Protein AF-A0A0S3SX90-F1 (afdb_monomer_lite)

pLDDT: mean 81.35, std 17.15, range [42.34, 96.75]

InterPro domains:
  IPR010851 Defensin-like protein [PF07333] (14-65)

Structure (mmCIF, N/CA/C/O backbone):
data_AF-A0A0S3SX90-F1
#
_entry.id   AF-A0A0S3SX90-F1
#
loop_
_atom_site.group_PDB
_atom_site.id
_atom_site.type_symbol
_atom_site.label_atom_id
_atom_site.label_alt_id
_atom_site.label_comp_id
_atom_site.label_asym_id
_atom_site.label_entity_id
_atom_site.label_seq_id
_atom_site.pdbx_PDB_ins_code
_atom_site.Cartn_x
_atom_site.Cartn_y
_atom_site.Cartn_z
_atom_site.occupancy
_atom_site.B_iso_or_equiv
_atom_site.auth_seq_id
_atom_site.auth_comp_id
_atom_site.auth_asym_id
_atom_site.auth_atom_id
_atom_site.pdbx_PDB_model_num
ATOM 1 N N . ILE A 1 1 ? 5.221 -45.833 -15.074 1.00 42.34 1 ILE A N 1
ATOM 2 C CA . ILE A 1 1 ? 6.278 -44.846 -14.750 1.00 42.34 1 ILE A CA 1
ATOM 3 C C . ILE A 1 1 ? 5.910 -43.575 -15.502 1.00 42.34 1 ILE A C 1
ATOM 5 O O . ILE A 1 1 ? 6.068 -43.550 -16.714 1.00 42.34 1 ILE A O 1
ATOM 9 N N . ILE A 1 2 ? 5.277 -42.602 -14.841 1.00 44.09 2 ILE A N 1
ATOM 10 C CA . ILE A 1 2 ? 4.905 -41.328 -15.476 1.00 44.09 2 ILE A CA 1
ATOM 11 C C . ILE A 1 2 ? 5.950 -40.311 -15.034 1.00 44.09 2 ILE A C 1
ATOM 13 O O . ILE A 1 2 ? 5.970 -39.900 -13.877 1.00 44.09 2 ILE A O 1
ATOM 17 N N . SER A 1 3 ? 6.858 -39.971 -15.942 1.00 46.28 3 SER A N 1
ATOM 18 C CA . SER A 1 3 ? 7.862 -38.934 -15.725 1.00 46.28 3 SER A CA 1
ATOM 19 C C . SER A 1 3 ? 7.201 -37.572 -15.905 1.00 46.28 3 SER A C 1
ATOM 21 O O . SER A 1 3 ? 6.839 -37.200 -17.018 1.00 46.28 3 SER A O 1
ATOM 23 N N . VAL A 1 4 ? 7.024 -36.833 -14.810 1.00 50.09 4 VAL A N 1
ATOM 24 C CA . VAL A 1 4 ? 6.551 -35.447 -14.852 1.00 50.09 4 VAL A CA 1
ATOM 25 C C . VAL A 1 4 ? 7.773 -34.552 -15.036 1.00 50.09 4 VAL A C 1
ATOM 27 O O . VAL A 1 4 ? 8.514 -34.301 -14.089 1.00 50.09 4 VAL A O 1
ATOM 30 N N . ILE A 1 5 ? 8.018 -34.108 -16.268 1.00 61.28 5 ILE A N 1
ATOM 31 C CA . ILE A 1 5 ? 9.027 -33.086 -16.560 1.00 61.28 5 ILE A CA 1
ATOM 32 C C . ILE A 1 5 ? 8.295 -31.748 -16.619 1.00 61.28 5 ILE A C 1
ATOM 34 O O . ILE A 1 5 ? 7.905 -31.285 -17.687 1.00 61.28 5 ILE A O 1
ATOM 38 N N . SER A 1 6 ? 8.091 -31.130 -15.459 1.00 51.34 6 SER A N 1
ATOM 39 C CA . SER A 1 6 ? 7.670 -29.729 -15.383 1.00 51.34 6 SER A CA 1
ATOM 40 C C . SER A 1 6 ? 8.912 -28.865 -15.213 1.00 51.34 6 SER A C 1
ATOM 42 O O . SER A 1 6 ? 9.243 -28.424 -14.116 1.00 51.34 6 SER A O 1
ATOM 44 N N . GLY A 1 7 ? 9.639 -28.664 -16.310 1.00 53.22 7 GLY A N 1
ATOM 45 C CA . GLY A 1 7 ? 10.626 -27.597 -16.398 1.00 53.22 7 GLY A CA 1
ATOM 46 C C . GLY A 1 7 ? 9.897 -26.266 -16.536 1.00 53.22 7 GLY A C 1
ATOM 47 O O . GLY A 1 7 ? 9.494 -25.902 -17.635 1.00 53.22 7 GLY A O 1
ATOM 48 N N . ILE A 1 8 ? 9.723 -25.545 -15.432 1.00 57.09 8 ILE A N 1
ATOM 49 C CA . ILE A 1 8 ? 9.460 -24.106 -15.473 1.00 57.09 8 ILE A CA 1
ATOM 50 C C . ILE A 1 8 ? 10.684 -23.475 -14.833 1.00 57.09 8 ILE A C 1
ATOM 52 O O . ILE A 1 8 ? 10.891 -23.595 -13.627 1.00 57.09 8 ILE A O 1
ATOM 56 N N . SER A 1 9 ? 11.538 -22.878 -15.660 1.00 47.94 9 SER A N 1
ATOM 57 C CA . SER A 1 9 ? 12.660 -22.060 -15.215 1.00 47.94 9 SER A CA 1
ATOM 58 C C . SER A 1 9 ? 12.115 -20.993 -14.270 1.00 47.94 9 SER A C 1
ATOM 60 O O . SER A 1 9 ? 11.485 -20.031 -14.703 1.00 47.94 9 SER A O 1
ATOM 62 N N . GLY A 1 10 ? 12.281 -21.220 -12.969 1.00 48.53 10 GLY A N 1
ATOM 63 C CA . GLY A 1 10 ? 11.810 -20.328 -11.927 1.00 48.53 10 GLY A CA 1
ATOM 64 C C . GLY A 1 10 ? 12.591 -19.029 -11.989 1.00 48.53 10 GLY A C 1
ATOM 65 O O . GLY A 1 10 ? 13.651 -18.912 -11.378 1.00 48.53 10 GLY A O 1
ATOM 66 N N . VAL A 1 11 ? 12.061 -18.039 -12.707 1.00 53.94 11 VAL A N 1
ATOM 67 C CA . VAL A 1 11 ? 12.382 -16.650 -12.400 1.00 53.94 11 VAL A CA 1
ATOM 68 C C . VAL A 1 11 ? 11.900 -16.463 -10.969 1.00 53.94 11 VAL A C 1
ATOM 70 O O . VAL A 1 11 ? 10.704 -16.506 -10.689 1.00 53.94 11 VAL A O 1
ATOM 73 N N . ASN A 1 12 ? 12.840 -16.383 -10.036 1.00 53.09 12 ASN A N 1
ATOM 74 C CA . ASN A 1 12 ? 12.552 -16.146 -8.633 1.00 53.09 12 ASN A CA 1
ATOM 75 C C . ASN A 1 12 ? 12.141 -14.670 -8.525 1.00 53.09 12 ASN A C 1
ATOM 77 O O . ASN A 1 12 ? 12.968 -13.808 -8.230 1.00 53.09 12 ASN A O 1
ATOM 81 N N . VAL A 1 13 ? 10.894 -14.364 -8.906 1.00 60.56 13 VAL A N 1
ATOM 82 C CA . VAL A 1 13 ? 10.333 -13.010 -8.866 1.00 60.56 13 VAL A CA 1
ATOM 83 C C . VAL A 1 13 ? 10.189 -12.650 -7.392 1.00 60.56 13 VAL A C 1
ATOM 85 O O . VAL A 1 13 ? 9.190 -12.963 -6.742 1.00 60.56 13 VAL A O 1
ATOM 88 N N . LYS A 1 14 ? 11.250 -12.081 -6.818 1.00 75.00 14 LYS A N 1
ATOM 89 C CA . LYS A 1 14 ? 11.265 -11.677 -5.418 1.00 75.00 14 LYS A CA 1
ATOM 90 C C . LYS A 1 14 ? 10.334 -10.477 -5.295 1.00 75.00 14 LYS A C 1
ATOM 92 O O . LYS A 1 14 ? 10.660 -9.387 -5.751 1.00 75.00 14 LYS A O 1
ATOM 97 N N . ARG A 1 15 ? 9.160 -10.686 -4.704 1.00 83.25 15 ARG A N 1
ATOM 98 C CA . ARG A 1 15 ? 8.185 -9.618 -4.469 1.00 83.25 15 ARG A CA 1
ATOM 99 C C . ARG A 1 15 ? 8.591 -8.848 -3.214 1.00 83.25 15 ARG A C 1
ATOM 101 O O . ARG A 1 15 ? 8.790 -9.444 -2.158 1.00 83.25 15 ARG A O 1
ATOM 108 N N . CYS A 1 16 ? 8.747 -7.540 -3.348 1.00 88.81 16 CYS A N 1
ATOM 109 C CA . CYS A 1 16 ? 8.985 -6.616 -2.249 1.00 88.81 16 CYS A CA 1
ATOM 110 C C . CYS A 1 16 ? 7.654 -6.023 -1.800 1.00 88.81 16 CYS A C 1
ATOM 112 O O . CYS A 1 16 ? 6.756 -5.819 -2.618 1.00 88.81 16 CYS A O 1
ATOM 114 N N . GLU A 1 17 ? 7.556 -5.715 -0.511 1.00 92.12 17 GLU A N 1
ATOM 115 C CA . GLU A 1 17 ? 6.409 -5.029 0.070 1.00 92.12 17 GLU A CA 1
ATOM 116 C C . GLU A 1 17 ? 6.852 -3.782 0.837 1.00 92.12 17 GLU A C 1
ATOM 118 O O . GLU A 1 17 ? 7.928 -3.745 1.440 1.00 92.12 17 GLU A O 1
ATOM 123 N N . LYS A 1 18 ? 6.018 -2.743 0.812 1.00 93.31 18 LYS A N 1
ATOM 124 C CA . LYS A 1 18 ? 6.225 -1.530 1.598 1.00 93.31 18 LYS A CA 1
ATOM 125 C C . LYS A 1 18 ? 4.901 -1.008 2.132 1.00 93.31 18 LYS A C 1
ATOM 127 O O . LYS A 1 18 ? 4.006 -0.679 1.358 1.00 93.31 18 LYS A O 1
ATOM 132 N N . LEU A 1 19 ? 4.820 -0.869 3.451 1.00 94.62 19 LEU A N 1
ATOM 133 C CA . LEU A 1 19 ? 3.736 -0.159 4.120 1.00 94.62 19 LEU A CA 1
ATOM 134 C C . LEU A 1 19 ? 3.880 1.347 3.864 1.00 94.62 19 LEU A C 1
ATOM 136 O O . LEU A 1 19 ? 4.920 1.928 4.184 1.00 94.62 19 LEU A O 1
ATOM 140 N N . ILE A 1 20 ? 2.849 1.979 3.300 1.00 94.19 20 ILE A N 1
ATOM 141 C CA . ILE A 1 20 ? 2.846 3.433 3.049 1.00 94.19 20 ILE A CA 1
ATOM 142 C C . ILE A 1 20 ? 1.805 4.192 3.870 1.00 94.19 20 ILE A C 1
ATOM 144 O O . ILE A 1 20 ? 1.992 5.377 4.135 1.00 94.19 20 ILE A O 1
ATOM 148 N N . GLN A 1 21 ? 0.728 3.529 4.301 1.00 90.62 21 GLN A N 1
ATOM 149 C CA . GLN A 1 21 ? -0.279 4.111 5.191 1.00 90.62 21 GLN A CA 1
ATOM 150 C C . GLN A 1 21 ? -0.629 3.091 6.283 1.00 90.62 21 GLN A C 1
ATOM 152 O O . GLN A 1 21 ? -1.218 2.059 5.961 1.00 90.62 21 GLN A O 1
ATOM 157 N N . PRO A 1 22 ? -0.276 3.352 7.556 1.00 86.94 22 PRO A N 1
ATOM 158 C CA . PRO A 1 22 ? -0.508 2.420 8.664 1.00 86.94 22 PRO A CA 1
ATOM 159 C C . PRO A 1 22 ? -1.972 2.387 9.141 1.00 86.94 22 PRO A C 1
ATOM 161 O O . PRO A 1 22 ? -2.371 1.513 9.903 1.00 86.94 22 PRO A O 1
ATOM 164 N N . THR A 1 23 ? -2.796 3.348 8.724 1.00 88.12 23 THR A N 1
ATOM 165 C CA . THR A 1 23 ? -4.227 3.405 9.044 1.00 88.12 23 THR A CA 1
ATOM 166 C C . THR A 1 23 ? -5.002 4.053 7.894 1.00 88.12 23 THR A C 1
ATOM 168 O O . THR A 1 23 ? -4.415 4.719 7.040 1.00 88.12 23 THR A O 1
ATOM 171 N N . ASN A 1 24 ? -6.331 3.879 7.881 1.00 85.38 24 ASN A N 1
ATOM 172 C CA . ASN A 1 24 ? -7.260 4.506 6.928 1.00 85.38 24 ASN A CA 1
ATOM 173 C C . ASN A 1 24 ? -6.996 4.180 5.446 1.00 85.38 24 ASN A C 1
ATOM 175 O O . ASN A 1 24 ? -7.110 5.050 4.578 1.00 85.38 24 ASN A O 1
ATOM 179 N N . CYS A 1 25 ? -6.682 2.921 5.135 1.00 92.56 25 CYS A N 1
ATOM 180 C CA . CYS A 1 25 ? -6.506 2.507 3.748 1.00 92.56 25 CYS A CA 1
ATOM 181 C C . CYS A 1 25 ? -7.804 2.637 2.938 1.00 92.56 25 CYS A C 1
ATOM 183 O O . CYS A 1 25 ? -8.817 2.007 3.234 1.00 92.56 25 CYS A O 1
ATOM 185 N N . THR A 1 26 ? -7.746 3.426 1.866 1.00 94.81 26 THR A N 1
ATOM 186 C CA . THR A 1 26 ? -8.764 3.447 0.810 1.00 94.81 26 THR A CA 1
ATOM 187 C C . THR A 1 26 ? -8.156 2.834 -0.440 1.00 94.81 26 THR A C 1
ATOM 189 O O . THR A 1 26 ? -7.158 3.351 -0.937 1.00 94.81 26 THR A O 1
ATOM 192 N N . ILE A 1 27 ? -8.749 1.768 -0.985 1.00 93.75 27 ILE A N 1
ATOM 193 C CA . ILE A 1 27 ? -8.123 0.978 -2.061 1.00 93.75 27 ILE A CA 1
ATOM 194 C C . ILE A 1 27 ? -7.760 1.807 -3.304 1.00 93.75 27 ILE A C 1
ATOM 196 O O . ILE A 1 27 ? -6.676 1.641 -3.855 1.00 93.75 27 ILE A O 1
ATOM 200 N N . GLN A 1 28 ? -8.619 2.746 -3.717 1.00 95.25 28 GLN A N 1
ATOM 201 C CA . GLN A 1 28 ? -8.337 3.639 -4.849 1.00 95.25 28 GLN A CA 1
ATOM 202 C C . GLN A 1 28 ? -7.120 4.527 -4.584 1.00 95.25 28 GLN A C 1
ATOM 204 O O . GLN A 1 28 ? -6.231 4.629 -5.429 1.00 95.25 28 GLN A O 1
ATOM 209 N N . LYS A 1 29 ? -7.057 5.129 -3.391 1.00 94.88 29 LYS A N 1
ATOM 210 C CA . LYS A 1 29 ? -5.930 5.967 -2.984 1.00 94.88 29 LYS A CA 1
ATOM 211 C C . LYS A 1 29 ? -4.651 5.146 -2.854 1.00 94.88 29 LYS A C 1
ATOM 213 O O . LYS A 1 29 ? -3.642 5.527 -3.424 1.00 94.88 29 LYS A O 1
ATOM 218 N N . CYS A 1 30 ? -4.724 3.985 -2.209 1.00 95.94 30 CYS A N 1
ATOM 219 C CA . CYS A 1 30 ? -3.600 3.071 -2.038 1.00 95.94 30 CYS A CA 1
ATOM 220 C C . CYS A 1 30 ? -2.983 2.669 -3.387 1.00 95.94 30 CYS A C 1
ATOM 222 O O . CYS A 1 30 ? -1.782 2.815 -3.591 1.00 95.94 30 CYS A O 1
ATOM 224 N N . ARG A 1 31 ? -3.807 2.257 -4.360 1.00 95.25 31 ARG A N 1
ATOM 225 C CA . ARG A 1 31 ? -3.339 1.922 -5.715 1.00 95.25 31 ARG A CA 1
ATOM 226 C C . ARG A 1 31 ? -2.702 3.111 -6.428 1.00 95.25 31 ARG A C 1
ATOM 228 O O . ARG A 1 31 ? -1.636 2.952 -7.014 1.00 95.25 31 ARG A O 1
ATOM 235 N N . SER A 1 32 ? -3.330 4.285 -6.360 1.00 95.06 32 SER A N 1
ATOM 236 C CA . SER A 1 32 ? -2.791 5.517 -6.947 1.00 95.06 32 SER A CA 1
ATOM 237 C C . SER A 1 32 ? -1.443 5.895 -6.323 1.00 95.06 32 SER A C 1
ATOM 239 O O . SER A 1 32 ? -0.477 6.146 -7.039 1.00 95.06 32 SER A O 1
ATOM 241 N N . ASP A 1 33 ? -1.347 5.888 -4.994 1.00 94.31 33 ASP A N 1
ATOM 242 C CA . ASP A 1 33 ? -0.132 6.237 -4.256 1.00 94.31 33 ASP A CA 1
ATOM 243 C C . ASP A 1 33 ? 1.003 5.242 -4.564 1.00 94.31 33 ASP A C 1
ATOM 245 O O . ASP A 1 33 ? 2.116 5.664 -4.881 1.00 94.31 33 ASP A O 1
ATOM 249 N N . CYS A 1 34 ? 0.719 3.932 -4.577 1.00 94.00 34 CYS A N 1
ATOM 250 C CA . CYS A 1 34 ? 1.693 2.905 -4.956 1.00 94.00 34 CYS A CA 1
ATOM 251 C C . CYS A 1 34 ? 2.152 3.047 -6.411 1.00 94.00 34 CYS A C 1
ATOM 253 O O . CYS A 1 34 ? 3.354 3.023 -6.675 1.00 94.00 34 CYS A O 1
ATOM 255 N N . SER A 1 35 ? 1.217 3.242 -7.347 1.00 92.31 35 SER A N 1
ATOM 256 C CA . SER A 1 35 ? 1.542 3.439 -8.761 1.00 92.31 35 SER A CA 1
ATOM 257 C C . SER A 1 35 ? 2.393 4.686 -8.972 1.00 92.31 35 SER A C 1
ATOM 259 O O . SER A 1 35 ? 3.292 4.651 -9.797 1.00 92.31 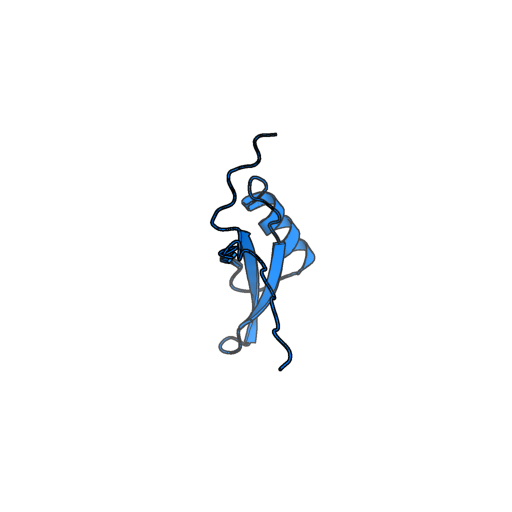35 SER A O 1
ATOM 261 N N . ASN A 1 36 ? 2.143 5.775 -8.241 1.00 92.94 36 ASN A N 1
ATOM 262 C CA . ASN A 1 36 ? 2.925 7.004 -8.356 1.00 92.94 36 ASN A CA 1
ATOM 263 C C . ASN A 1 36 ? 4.318 6.860 -7.735 1.00 92.94 36 ASN A C 1
ATOM 265 O O . ASN A 1 36 ? 5.308 7.276 -8.340 1.00 92.94 36 ASN A O 1
ATOM 269 N N .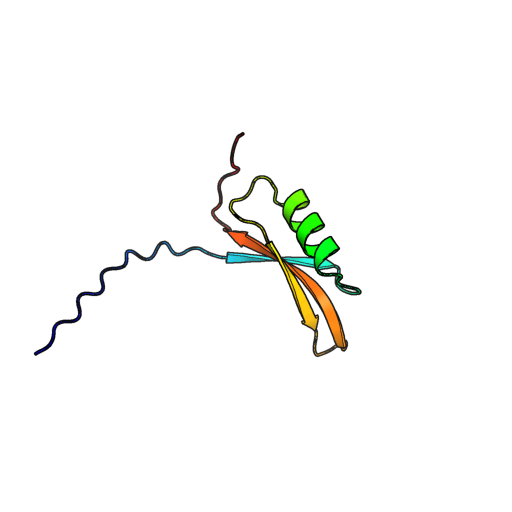 MET A 1 37 ? 4.406 6.269 -6.540 1.00 91.25 37 MET A N 1
ATOM 270 C CA . MET A 1 37 ? 5.663 6.138 -5.800 1.00 91.25 37 MET A CA 1
ATOM 271 C C . MET A 1 37 ? 6.622 5.143 -6.459 1.00 91.25 37 MET A C 1
ATOM 273 O O . MET A 1 37 ? 7.835 5.341 -6.431 1.00 91.25 37 MET A O 1
ATOM 277 N N . PHE A 1 38 ? 6.079 4.100 -7.086 1.00 89.69 38 PHE A N 1
ATOM 278 C CA . PHE A 1 38 ? 6.840 3.040 -7.740 1.00 89.69 38 PHE A CA 1
ATOM 279 C C . PHE A 1 38 ? 6.644 3.008 -9.255 1.00 89.69 38 PHE A C 1
ATOM 281 O O . PHE A 1 38 ? 6.912 1.985 -9.868 1.00 89.69 38 PHE A O 1
ATOM 288 N N . LYS A 1 39 ? 6.228 4.120 -9.878 1.00 87.31 39 LYS A N 1
ATOM 289 C CA . LYS A 1 39 ? 5.924 4.213 -11.323 1.00 87.31 39 LYS A CA 1
ATOM 290 C C . LYS A 1 39 ? 7.026 3.707 -12.253 1.00 87.31 39 LYS A C 1
ATOM 292 O O . LYS A 1 39 ? 6.760 3.365 -13.397 1.00 87.31 39 LYS A O 1
ATOM 297 N N . SER A 1 40 ? 8.268 3.739 -11.779 1.00 85.19 40 SER A N 1
ATOM 298 C CA . SER A 1 40 ? 9.437 3.294 -12.529 1.00 85.19 40 SER A CA 1
ATOM 299 C C . SER A 1 40 ? 9.659 1.788 -12.426 1.00 85.19 40 SER A C 1
ATOM 301 O O . SER A 1 40 ? 10.416 1.250 -13.217 1.00 85.19 40 SER A O 1
ATOM 303 N N . LEU A 1 41 ? 9.041 1.098 -11.471 1.00 84.06 41 LEU A N 1
ATOM 304 C CA . LEU A 1 41 ? 9.156 -0.349 -11.320 1.00 84.06 41 LEU A CA 1
ATOM 305 C C . LEU A 1 41 ? 8.106 -1.065 -12.174 1.00 84.06 41 LEU A C 1
ATOM 307 O O . LEU A 1 41 ? 7.079 -0.492 -12.536 1.00 84.06 41 LEU A O 1
ATOM 311 N N . LEU A 1 42 ? 8.376 -2.329 -12.493 1.00 80.69 42 LEU A N 1
ATOM 312 C CA . LEU A 1 42 ? 7.436 -3.198 -13.194 1.00 80.69 42 LEU A CA 1
ATOM 313 C C . LEU A 1 42 ? 6.260 -3.549 -12.273 1.00 80.69 42 LEU A C 1
ATOM 315 O O . LEU A 1 42 ? 6.459 -4.039 -11.161 1.00 80.69 42 LEU A O 1
ATOM 319 N N . GLU A 1 43 ? 5.049 -3.297 -12.770 1.00 81.69 43 GLU A N 1
ATOM 320 C CA . GLU A 1 43 ? 3.769 -3.726 -12.187 1.00 81.69 43 GLU A CA 1
ATOM 321 C C . GLU A 1 43 ? 3.589 -3.453 -10.675 1.00 81.69 43 GLU A C 1
ATOM 323 O O . GLU A 1 43 ? 3.186 -4.352 -9.928 1.00 81.69 43 GLU A O 1
ATOM 328 N N . PRO A 1 44 ? 3.843 -2.226 -10.175 1.00 88.50 44 PRO A N 1
ATOM 329 C CA . PRO A 1 44 ? 3.531 -1.904 -8.793 1.00 88.50 44 PRO A CA 1
ATOM 330 C C . PRO A 1 44 ? 2.014 -1.927 -8.580 1.00 88.50 44 PRO A C 1
ATOM 332 O O . PRO A 1 44 ? 1.248 -1.375 -9.372 1.00 88.50 44 PRO A O 1
ATOM 335 N N . PHE A 1 45 ? 1.561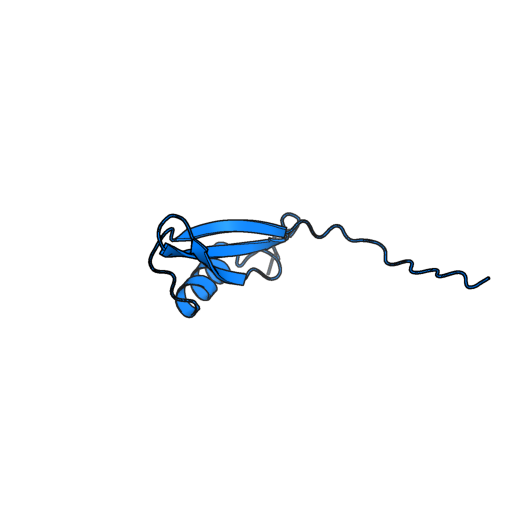 -2.504 -7.471 1.00 92.44 45 PHE A N 1
ATOM 336 C CA . PHE A 1 45 ? 0.151 -2.461 -7.086 1.00 92.44 45 PHE A CA 1
ATOM 337 C C . PHE A 1 45 ? -0.005 -2.246 -5.585 1.00 92.44 45 PHE A C 1
ATOM 339 O O . PHE A 1 45 ? 0.856 -2.615 -4.787 1.00 92.44 45 PHE A O 1
ATOM 346 N N . GLY A 1 46 ? -1.114 -1.603 -5.223 1.00 95.25 46 GLY A N 1
ATOM 347 C CA . GLY A 1 46 ? -1.496 -1.330 -3.842 1.00 95.25 46 GLY A CA 1
ATOM 348 C C . GLY A 1 46 ? -2.661 -2.201 -3.389 1.00 95.25 46 GLY A C 1
ATOM 349 O O . GLY A 1 46 ? -3.634 -2.380 -4.130 1.00 95.25 46 GLY A O 1
ATOM 350 N N . GLU A 1 47 ? -2.575 -2.687 -2.158 1.00 96.25 47 GLU A N 1
ATOM 351 C CA . GLU A 1 47 ? -3.571 -3.513 -1.474 1.00 96.25 47 GLU A CA 1
ATOM 352 C C . GLU A 1 47 ? -3.843 -2.954 -0.074 1.00 96.25 47 GLU A C 1
ATOM 354 O O . GLU A 1 47 ? -2.932 -2.489 0.615 1.00 96.25 47 GLU A O 1
ATOM 359 N N . CYS A 1 48 ? -5.106 -3.025 0.353 1.00 96.19 48 CYS A N 1
ATOM 360 C CA . CYS A 1 48 ? -5.492 -2.727 1.728 1.00 96.19 48 CYS A CA 1
ATOM 361 C C . CYS A 1 48 ? -5.558 -4.026 2.527 1.00 96.19 48 CYS A C 1
ATOM 363 O O . CYS A 1 48 ? -6.462 -4.831 2.313 1.00 96.19 48 CYS A O 1
ATOM 365 N N . ILE A 1 49 ? -4.643 -4.206 3.474 1.00 95.38 49 ILE A N 1
ATOM 366 C CA . ILE A 1 49 ? -4.559 -5.402 4.315 1.00 95.38 49 ILE A CA 1
ATOM 367 C C . ILE A 1 49 ? -5.018 -5.046 5.726 1.00 95.38 49 ILE A C 1
ATOM 369 O O . ILE A 1 49 ? -4.640 -4.010 6.272 1.00 95.38 49 ILE A O 1
ATOM 373 N N . GLN A 1 50 ? -5.862 -5.884 6.326 1.00 94.69 50 GLN A N 1
ATOM 374 C CA . GLN A 1 50 ? -6.301 -5.678 7.702 1.00 94.69 50 GLN A CA 1
ATOM 375 C C . GLN A 1 50 ? -5.181 -6.056 8.677 1.00 94.69 50 GLN A C 1
ATOM 377 O O . GLN A 1 50 ? -4.736 -7.203 8.720 1.00 94.69 50 GLN A O 1
ATOM 382 N N . ASN A 1 51 ? -4.781 -5.112 9.523 1.00 93.06 51 ASN A N 1
ATOM 383 C CA . ASN A 1 51 ? -3.956 -5.387 10.686 1.00 93.06 51 ASN A CA 1
ATOM 384 C C . ASN A 1 51 ? -4.848 -5.906 11.820 1.00 93.06 51 ASN A C 1
ATOM 386 O O . ASN A 1 51 ? -5.653 -5.174 12.397 1.00 93.06 51 ASN A O 1
ATOM 390 N N . THR A 1 52 ? -4.699 -7.185 12.156 1.00 93.25 52 THR A N 1
ATOM 391 C CA . THR A 1 52 ? -5.526 -7.858 13.169 1.00 93.25 52 THR A CA 1
ATOM 392 C C . THR A 1 52 ? -5.255 -7.387 14.598 1.00 93.25 52 THR A C 1
ATOM 394 O O . THR A 1 52 ? -6.106 -7.574 15.462 1.00 93.25 52 THR A O 1
AT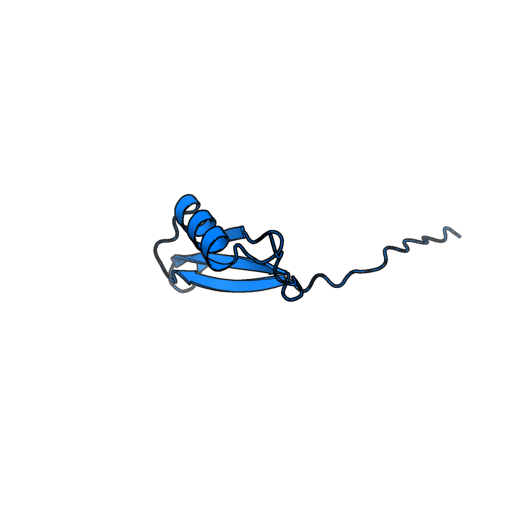OM 397 N N . LYS A 1 53 ? -4.104 -6.754 14.868 1.00 93.25 53 LYS A N 1
ATOM 398 C CA . LYS A 1 53 ? -3.752 -6.245 16.205 1.00 93.25 53 LYS A CA 1
ATOM 399 C C . LYS A 1 53 ? -4.431 -4.914 16.508 1.00 93.25 53 LYS A C 1
ATOM 401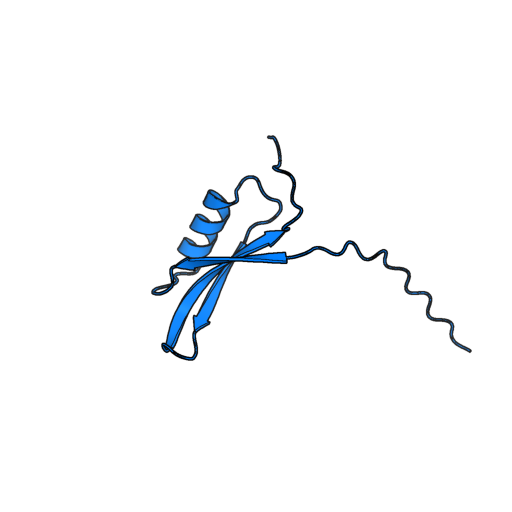 O O . LYS A 1 53 ? -4.849 -4.685 17.637 1.00 93.25 53 LYS A O 1
ATOM 406 N N . THR A 1 54 ? -4.513 -4.035 15.514 1.00 91.56 54 THR A N 1
ATOM 407 C CA . THR A 1 54 ? -5.087 -2.685 15.646 1.00 91.56 54 THR A CA 1
ATOM 408 C C . THR A 1 54 ? -6.505 -2.586 15.090 1.00 91.56 54 THR A C 1
ATOM 410 O O . THR A 1 54 ? -7.172 -1.578 15.305 1.00 91.56 54 THR A O 1
ATOM 413 N N . ASN A 1 55 ? -6.972 -3.620 14.384 1.00 91.44 55 ASN A N 1
ATOM 414 C CA . ASN A 1 55 ? -8.236 -3.649 13.651 1.00 91.44 55 ASN A CA 1
ATOM 415 C C . ASN A 1 55 ? -8.376 -2.502 12.628 1.00 91.44 55 ASN A C 1
ATOM 417 O O . ASN A 1 55 ? -9.468 -1.987 12.389 1.00 91.44 55 ASN A O 1
ATOM 421 N N . THR A 1 56 ? -7.260 -2.088 12.027 1.00 93.19 56 THR A N 1
ATOM 422 C CA . THR A 1 56 ? -7.205 -1.047 10.991 1.00 93.19 56 THR A CA 1
ATOM 423 C C . THR A 1 56 ? -6.808 -1.642 9.648 1.00 93.19 56 THR A C 1
ATOM 425 O O . THR A 1 56 ? -6.139 -2.669 9.595 1.00 93.19 56 THR A O 1
ATOM 428 N N . TYR A 1 57 ? -7.193 -0.989 8.550 1.00 94.69 57 TYR A N 1
ATOM 429 C CA . TYR A 1 57 ? -6.694 -1.338 7.220 1.00 94.69 57 TYR A CA 1
ATOM 430 C C . TYR A 1 57 ? -5.463 -0.502 6.873 1.00 94.69 57 TYR A C 1
ATOM 432 O O . TYR A 1 57 ? -5.494 0.731 6.947 1.00 94.69 57 TYR A O 1
ATOM 440 N N . GLU A 1 58 ? -4.411 -1.199 6.470 1.00 96.44 58 GLU A N 1
ATOM 441 C CA . GLU A 1 58 ? -3.088 -0.699 6.116 1.00 96.44 58 GLU A CA 1
ATOM 442 C C . GLU A 1 58 ? -2.879 -0.784 4.603 1.00 96.44 58 GLU A C 1
ATOM 444 O O . GLU A 1 58 ? -3.271 -1.767 3.979 1.00 96.44 58 GLU A O 1
ATOM 449 N N . CYS A 1 59 ? -2.264 0.233 4.002 1.00 96.75 59 CYS A N 1
ATOM 450 C CA . CYS A 1 59 ? -1.917 0.210 2.582 1.00 96.75 59 CYS A CA 1
ATOM 451 C C . CYS A 1 59 ? -0.513 -0.356 2.378 1.00 96.75 59 CYS A C 1
ATOM 453 O O . CYS A 1 59 ? 0.478 0.287 2.746 1.00 96.75 59 CYS A O 1
ATOM 455 N N . PHE A 1 60 ? -0.440 -1.506 1.718 1.00 96.06 60 PHE A N 1
ATOM 456 C CA . PHE A 1 60 ? 0.803 -2.118 1.276 1.00 96.06 60 PHE A CA 1
ATOM 457 C C . PHE A 1 60 ? 0.964 -1.960 -0.230 1.00 96.06 60 PHE A C 1
ATOM 459 O O . PHE A 1 60 ? 0.054 -2.255 -1.004 1.00 96.06 60 PHE A O 1
ATOM 466 N N . CYS A 1 61 ? 2.148 -1.521 -0.641 1.00 95.00 61 CYS A N 1
ATOM 467 C CA . CYS A 1 61 ? 2.572 -1.555 -2.027 1.00 95.00 61 CYS A CA 1
ATOM 468 C C . CYS A 1 61 ? 3.439 -2.776 -2.265 1.00 95.00 61 CYS A C 1
ATOM 470 O O . CYS A 1 61 ? 4.396 -3.007 -1.527 1.00 95.00 61 CYS A O 1
ATOM 472 N N . PHE A 1 62 ? 3.155 -3.486 -3.341 1.00 92.81 62 PHE A N 1
ATOM 473 C CA . PHE A 1 62 ? 3.899 -4.650 -3.776 1.00 92.81 62 PHE A CA 1
ATOM 474 C C . PHE A 1 62 ? 4.503 -4.381 -5.148 1.00 92.81 62 PHE A C 1
ATOM 476 O O . PHE A 1 62 ? 3.844 -3.818 -6.022 1.00 92.81 62 PHE A O 1
ATOM 483 N N . TYR A 1 63 ? 5.753 -4.784 -5.333 1.00 89.25 63 TYR A N 1
ATOM 484 C CA . TYR A 1 63 ? 6.504 -4.583 -6.572 1.00 89.25 63 TYR A CA 1
ATOM 485 C C . TYR A 1 63 ? 7.583 -5.659 -6.710 1.00 89.25 63 TYR A C 1
ATOM 487 O O . TYR A 1 63 ? 7.939 -6.318 -5.731 1.00 89.25 63 TYR A O 1
ATOM 495 N N . ASP A 1 64 ? 8.111 -5.859 -7.914 1.00 85.81 64 ASP A N 1
ATOM 496 C CA . ASP A 1 64 ? 9.268 -6.736 -8.104 1.00 85.81 64 ASP A CA 1
ATOM 497 C C . ASP A 1 64 ? 10.529 -6.051 -7.550 1.00 85.81 64 ASP A C 1
ATOM 499 O O . ASP A 1 64 ? 10.898 -4.955 -7.974 1.00 85.81 64 ASP A O 1
ATOM 503 N N . CYS A 1 65 ? 11.188 -6.687 -6.577 1.00 81.88 65 CYS A N 1
ATOM 504 C CA . CYS A 1 65 ? 12.425 -6.185 -5.977 1.00 81.88 65 CYS A CA 1
ATOM 505 C C . CYS A 1 65 ? 13.545 -6.005 -7.008 1.00 81.88 65 CYS A C 1
ATOM 507 O O . CYS A 1 65 ? 14.440 -5.188 -6.804 1.00 81.88 65 CYS A O 1
ATOM 509 N N . ASN A 1 66 ? 13.526 -6.816 -8.065 1.00 77.94 66 ASN A N 1
ATOM 510 C CA . ASN A 1 66 ? 14.543 -6.840 -9.105 1.00 77.94 66 ASN A CA 1
ATOM 511 C C . ASN A 1 66 ? 14.118 -6.038 -10.338 1.00 77.94 66 ASN A C 1
ATOM 513 O O . ASN A 1 66 ? 14.848 -6.040 -11.330 1.00 77.94 66 ASN A O 1
ATOM 517 N N . ALA A 1 67 ? 12.965 -5.358 -10.295 1.00 71.56 67 ALA A N 1
ATOM 518 C CA . ALA A 1 67 ? 12.562 -4.472 -11.372 1.00 71.56 67 ALA A CA 1
ATOM 519 C C . ALA A 1 67 ? 13.622 -3.385 -11.556 1.00 71.56 67 ALA A C 1
ATOM 521 O O . ALA A 1 67 ? 13.803 -2.503 -10.713 1.00 71.56 67 ALA A O 1
ATOM 522 N N . THR A 1 68 ? 14.315 -3.429 -12.689 1.00 64.19 68 THR A N 1
ATOM 523 C CA . THR A 1 68 ? 15.061 -2.274 -13.171 1.00 64.19 68 THR A CA 1
ATOM 524 C C . THR A 1 68 ? 14.067 -1.174 -13.526 1.00 64.19 68 THR A C 1
ATOM 526 O O . THR A 1 68 ? 13.018 -1.491 -14.095 1.00 64.19 68 THR A O 1
ATOM 529 N N . PRO A 1 69 ? 14.378 0.101 -13.234 1.00 62.47 69 PRO A N 1
ATOM 530 C CA . PRO A 1 69 ? 13.553 1.212 -13.667 1.00 62.47 69 PRO A CA 1
ATOM 531 C C . PRO A 1 69 ? 13.230 1.082 -15.159 1.00 62.47 69 PRO A C 1
ATOM 533 O O . PRO A 1 69 ? 14.152 1.032 -15.975 1.00 62.47 69 PRO A O 1
ATOM 536 N N . HIS A 1 70 ? 11.950 1.022 -15.526 1.00 59.56 70 HIS A N 1
ATOM 537 C CA . HIS A 1 70 ? 11.532 1.222 -16.906 1.00 59.56 70 HIS A CA 1
ATOM 538 C C . HIS A 1 70 ? 11.893 2.663 -17.271 1.00 59.56 70 HIS A C 1
ATOM 540 O O . HIS A 1 70 ? 11.208 3.613 -16.892 1.00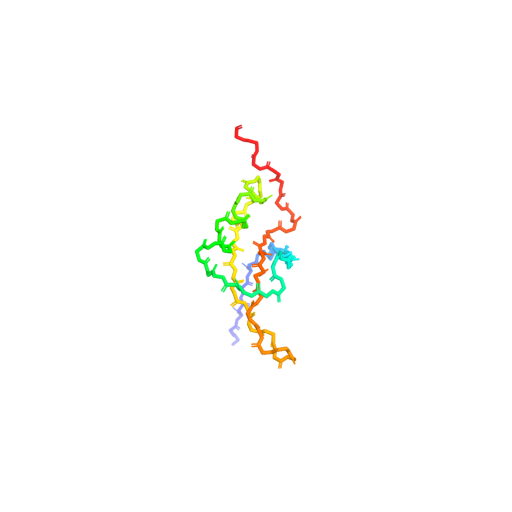 59.56 70 HIS A O 1
ATOM 546 N N . LEU A 1 71 ? 13.035 2.820 -17.939 1.00 54.22 71 LEU A N 1
ATOM 547 C CA . LEU A 1 71 ? 13.412 4.053 -18.611 1.00 54.22 71 LEU A CA 1
ATOM 548 C C . LEU A 1 71 ? 12.446 4.210 -19.788 1.00 54.22 71 LEU A C 1
ATOM 550 O O . LEU A 1 71 ? 12.550 3.480 -20.774 1.00 54.22 71 LEU A O 1
ATOM 554 N N . VAL A 1 72 ? 11.464 5.094 -19.616 1.00 51.34 72 VAL A N 1
ATOM 555 C CA . VAL A 1 72 ? 10.552 5.563 -20.670 1.00 51.34 72 VAL A CA 1
ATOM 556 C C . VAL A 1 72 ? 11.111 6.840 -21.270 1.00 51.34 72 VAL A C 1
ATOM 558 O O . VAL A 1 72 ? 11.554 7.697 -20.470 1.00 51.34 72 VAL A O 1
#

Secondary structure (DSSP, 8-state):
--------------EEEEEEESS---HHHHHHHHHHHTTTSSS-EEEEEEETTTTEEEEEEEEETT------

Sequence (72 aa):
IISVISGISGVNVKRCEKLIQPTNCTIQKCRSDCSNMFKSLLEPFGECIQNTKTNTYECFCFYDCNATPHLV

Organism: NCBI:txid157739

Foldseek 3Di:
DDDDPPDDPDPVQDKDKDWDFAADDDQVVLQVVQCVVQVQFPPKGWDFDQDPVVRGTTIMIIGRPPGDGPPD

Radius of gyration: 16.59 Å; chains: 1; bounding box: 24×52×37 Å